Protein AF-A0A955GMF6-F1 (afdb_monomer)

Mean predicted aligned error: 18.67 Å

Structure (mmCIF, N/CA/C/O backbone):
data_AF-A0A955GMF6-F1
#
_entry.id   AF-A0A955GMF6-F1
#
loop_
_atom_site.group_PDB
_atom_site.id
_atom_site.type_symbol
_atom_site.label_atom_id
_atom_site.label_alt_id
_atom_site.label_comp_id
_atom_site.label_asym_id
_atom_site.label_entity_id
_atom_site.label_seq_id
_atom_site.pdbx_PDB_ins_code
_atom_site.Cartn_x
_atom_site.Cartn_y
_atom_site.Cartn_z
_atom_site.occupancy
_atom_site.B_iso_or_equiv
_atom_site.auth_seq_id
_atom_site.auth_comp_id
_atom_site.auth_asym_id
_atom_site.auth_atom_id
_atom_site.pdbx_PDB_model_num
ATOM 1 N N . MET A 1 1 ? 36.104 8.371 -33.052 1.00 64.06 1 MET A N 1
ATOM 2 C CA . MET A 1 1 ? 35.338 7.149 -33.368 1.00 64.06 1 MET A CA 1
ATOM 3 C C . MET A 1 1 ? 34.975 7.190 -34.835 1.00 64.06 1 MET A C 1
ATOM 5 O O . MET A 1 1 ? 34.492 8.221 -35.294 1.00 64.06 1 MET A O 1
ATOM 9 N N . LYS A 1 2 ? 35.268 6.132 -35.591 1.00 80.44 2 LYS A N 1
ATOM 10 C CA . LYS A 1 2 ? 34.807 6.054 -36.982 1.00 80.44 2 LYS A CA 1
ATOM 11 C C . LYS A 1 2 ? 33.273 6.011 -36.951 1.00 80.44 2 LYS A C 1
ATOM 13 O O . LYS A 1 2 ? 32.700 5.534 -35.976 1.00 80.44 2 LYS A O 1
ATOM 18 N N . LYS A 1 3 ? 32.588 6.520 -37.982 1.00 78.56 3 LYS A N 1
ATOM 19 C CA . LYS A 1 3 ? 31.105 6.528 -38.034 1.00 78.56 3 LYS A CA 1
ATOM 20 C C . LYS A 1 3 ? 30.510 5.134 -37.772 1.00 78.56 3 LYS A C 1
ATOM 22 O O . LYS A 1 3 ? 29.455 5.014 -37.161 1.00 78.56 3 LYS A O 1
ATOM 27 N N . ASN A 1 4 ? 31.254 4.100 -38.156 1.00 83.56 4 ASN A N 1
ATOM 28 C CA . ASN A 1 4 ? 30.920 2.700 -37.919 1.00 83.56 4 ASN A CA 1
ATOM 29 C C . ASN A 1 4 ? 30.977 2.314 -36.431 1.00 83.56 4 ASN A C 1
ATOM 31 O O . ASN A 1 4 ? 30.114 1.576 -35.974 1.00 83.56 4 ASN A O 1
ATOM 35 N N . ASP A 1 5 ? 31.926 2.849 -35.658 1.00 87.75 5 ASP A N 1
ATOM 36 C CA . ASP A 1 5 ? 32.034 2.563 -34.220 1.00 87.75 5 ASP A CA 1
ATOM 37 C C . ASP A 1 5 ? 30.837 3.159 -33.465 1.00 87.75 5 ASP A C 1
ATOM 39 O O . ASP A 1 5 ? 30.259 2.517 -32.594 1.00 87.75 5 ASP A O 1
ATOM 43 N N . ILE A 1 6 ? 30.412 4.370 -33.846 1.00 93.31 6 ILE A N 1
ATOM 44 C CA . ILE A 1 6 ? 29.234 5.031 -33.263 1.00 93.31 6 ILE A CA 1
ATOM 45 C C . ILE A 1 6 ? 27.962 4.242 -33.591 1.00 93.31 6 ILE A C 1
ATOM 47 O O . ILE A 1 6 ? 27.126 4.042 -32.713 1.00 93.31 6 ILE A O 1
ATOM 51 N N . ALA A 1 7 ? 27.827 3.747 -34.824 1.00 92.19 7 ALA A N 1
ATOM 52 C CA . ALA A 1 7 ? 26.680 2.936 -35.228 1.00 92.19 7 ALA A CA 1
ATOM 53 C C . ALA A 1 7 ? 26.571 1.633 -34.415 1.00 92.19 7 ALA A C 1
ATOM 55 O O . ALA A 1 7 ? 25.479 1.269 -33.982 1.00 92.19 7 ALA A O 1
ATOM 56 N N . ILE A 1 8 ? 27.700 0.967 -34.155 1.00 94.62 8 ILE A N 1
ATOM 57 C CA . ILE A 1 8 ? 27.744 -0.255 -33.340 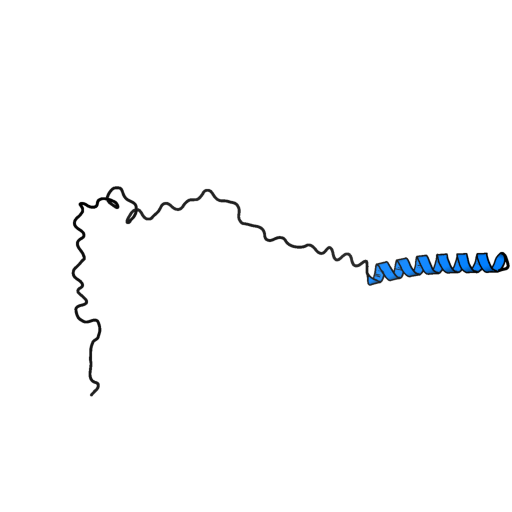1.00 94.62 8 ILE A CA 1
ATOM 58 C C . ILE A 1 8 ? 27.364 0.048 -31.888 1.00 94.62 8 ILE A C 1
ATOM 60 O O . ILE A 1 8 ? 26.548 -0.665 -31.309 1.00 94.62 8 ILE A O 1
ATOM 64 N N . ILE A 1 9 ? 27.901 1.125 -31.311 1.00 94.62 9 ILE A N 1
ATOM 65 C CA . ILE A 1 9 ? 27.583 1.532 -29.935 1.00 94.62 9 ILE A CA 1
ATOM 66 C C . ILE A 1 9 ? 26.085 1.821 -29.785 1.00 94.62 9 ILE A C 1
ATOM 68 O O . ILE A 1 9 ? 25.462 1.355 -28.833 1.00 94.62 9 ILE A O 1
ATOM 72 N N . VAL A 1 10 ? 25.489 2.538 -30.742 1.00 95.44 10 VAL A N 1
ATOM 73 C CA . VAL A 1 10 ? 24.050 2.841 -30.735 1.00 95.44 10 VAL A CA 1
ATOM 74 C C . VAL A 1 10 ? 23.215 1.564 -30.859 1.00 95.44 10 VAL A C 1
ATOM 76 O O . VAL A 1 10 ? 22.256 1.391 -30.110 1.00 95.44 10 VAL A O 1
ATOM 79 N N . ALA A 1 11 ? 23.594 0.640 -31.745 1.00 95.31 11 ALA A N 1
ATOM 80 C CA . ALA A 1 11 ? 22.890 -0.631 -31.903 1.00 95.31 11 ALA A CA 1
ATOM 81 C C . ALA A 1 11 ? 22.911 -1.465 -30.611 1.00 95.31 11 ALA A C 1
ATOM 83 O O . ALA A 1 11 ? 21.871 -1.957 -30.171 1.00 95.31 11 ALA A O 1
ATOM 84 N N . VAL A 1 12 ? 24.073 -1.570 -29.961 1.00 96.56 12 VAL A N 1
ATOM 85 C CA . VAL A 1 12 ? 24.218 -2.292 -28.689 1.00 96.56 12 VAL A CA 1
ATOM 86 C C . VAL A 1 12 ? 23.415 -1.619 -27.578 1.00 96.56 12 VAL A C 1
ATOM 88 O O . VAL A 1 12 ? 22.741 -2.312 -26.820 1.00 96.56 12 VAL A O 1
ATOM 91 N N . ALA A 1 13 ? 23.425 -0.286 -27.500 1.00 96.94 13 ALA A N 1
ATOM 92 C CA . ALA A 1 13 ? 22.660 0.455 -26.500 1.00 96.94 13 ALA A CA 1
ATOM 93 C C . ALA A 1 13 ? 21.145 0.219 -26.631 1.00 96.94 13 ALA A C 1
ATOM 95 O O . ALA A 1 13 ? 20.465 0.034 -25.622 1.00 96.94 13 ALA A O 1
ATOM 96 N N . ILE A 1 14 ? 20.622 0.163 -27.860 1.00 97.56 14 ILE A N 1
ATOM 97 C CA . ILE A 1 14 ? 19.204 -0.127 -28.115 1.00 97.56 14 ILE A CA 1
ATOM 98 C C . ILE A 1 14 ? 18.862 -1.553 -27.674 1.00 97.56 14 ILE A C 1
ATOM 100 O O . ILE A 1 14 ? 17.901 -1.749 -26.930 1.00 97.56 14 ILE A O 1
ATOM 104 N N . VAL A 1 15 ? 19.660 -2.544 -28.081 1.00 97.38 15 VAL A N 1
ATOM 105 C CA . VAL A 1 15 ? 19.425 -3.950 -27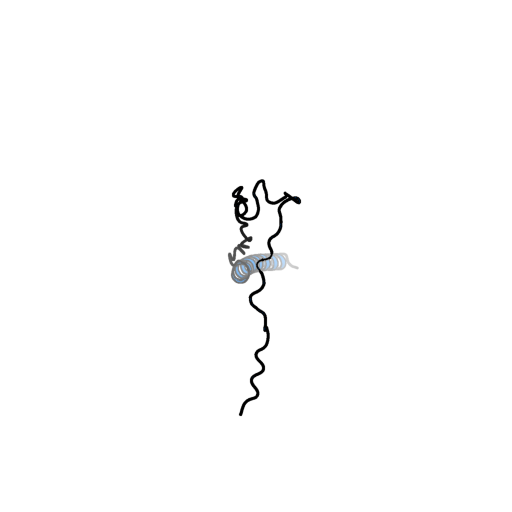.715 1.00 97.38 15 VAL A CA 1
ATOM 106 C C . VAL A 1 15 ? 19.507 -4.138 -26.199 1.00 97.38 15 VAL A C 1
ATOM 108 O O . VAL A 1 15 ? 18.626 -4.763 -25.611 1.00 97.38 15 VAL A O 1
ATOM 111 N N . ALA A 1 16 ? 20.508 -3.543 -25.550 1.00 97.25 16 ALA A N 1
ATOM 112 C CA . ALA A 1 16 ? 20.660 -3.579 -24.100 1.00 97.25 16 ALA A CA 1
ATOM 113 C C . ALA A 1 16 ? 19.492 -2.889 -23.378 1.00 97.25 16 ALA A C 1
ATOM 115 O O . ALA A 1 16 ? 19.019 -3.398 -22.364 1.00 97.25 16 ALA A O 1
ATOM 116 N N . GLY A 1 17 ? 18.987 -1.771 -23.908 1.00 96.56 17 GLY A N 1
ATOM 117 C CA . GLY A 1 17 ? 17.825 -1.068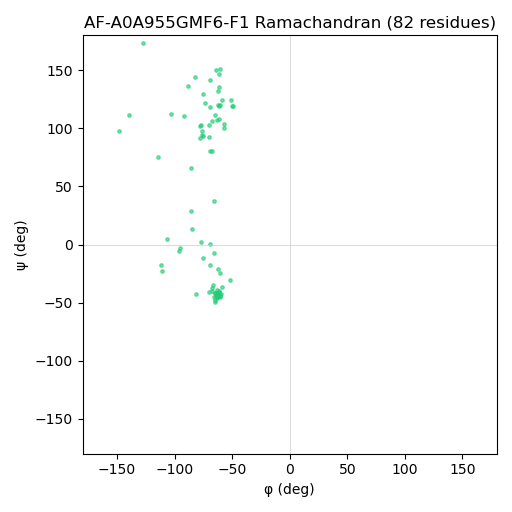 -23.364 1.00 96.56 17 GLY A CA 1
ATOM 118 C C . GLY A 1 17 ? 16.550 -1.910 -23.412 1.00 96.56 17 GLY A C 1
ATOM 119 O O . GLY A 1 17 ? 15.852 -2.027 -22.405 1.00 96.56 17 GLY A O 1
ATOM 120 N N . VAL A 1 18 ? 16.279 -2.563 -24.548 1.00 96.75 18 VAL A N 1
ATOM 121 C CA . VAL A 1 18 ? 15.130 -3.476 -24.690 1.00 96.75 18 VAL A CA 1
ATOM 122 C C . VAL A 1 18 ? 15.266 -4.666 -23.741 1.00 96.75 18 VAL A C 1
ATOM 124 O O . VAL A 1 18 ? 14.313 -5.014 -23.044 1.00 96.75 18 VAL A O 1
ATOM 127 N N . PHE A 1 19 ? 16.457 -5.262 -23.666 1.00 97.00 19 PHE A N 1
ATOM 128 C CA . PHE A 1 19 ? 16.709 -6.402 -22.789 1.00 97.00 19 PHE A CA 1
ATOM 129 C C . PHE A 1 19 ? 16.546 -6.025 -21.309 1.00 97.00 19 PHE A C 1
ATOM 131 O O . PHE A 1 19 ? 15.875 -6.728 -20.556 1.00 97.00 19 PHE A O 1
ATOM 138 N N . SER A 1 20 ? 17.084 -4.870 -20.910 1.00 95.81 20 SER A N 1
ATOM 139 C CA . SER A 1 20 ? 16.948 -4.320 -19.560 1.00 95.81 20 SER A CA 1
ATOM 140 C C . SER A 1 20 ? 15.486 -4.073 -19.188 1.00 95.81 20 SER A C 1
ATOM 142 O O . SER A 1 20 ? 15.062 -4.454 -18.101 1.00 95.81 20 SER A O 1
ATOM 144 N N . PHE A 1 21 ? 14.678 -3.524 -20.101 1.00 92.25 21 PHE A N 1
ATOM 145 C CA . PHE A 1 21 ? 13.251 -3.300 -19.858 1.00 92.25 21 PHE A CA 1
ATOM 146 C C . PHE A 1 21 ? 12.485 -4.606 -19.604 1.00 92.25 21 PHE A C 1
ATOM 148 O O . PHE A 1 21 ? 11.669 -4.678 -18.684 1.00 92.25 21 PHE A O 1
ATOM 155 N N . ILE A 1 22 ? 12.771 -5.655 -20.381 1.00 92.94 22 ILE A N 1
ATOM 156 C CA . ILE A 1 22 ? 12.140 -6.972 -20.210 1.00 92.94 22 ILE A CA 1
ATOM 157 C C . ILE A 1 22 ? 12.528 -7.580 -18.858 1.00 92.94 22 ILE A C 1
ATOM 159 O O . ILE A 1 22 ? 11.655 -8.014 -18.106 1.00 92.94 22 ILE A O 1
ATOM 163 N N . VAL A 1 23 ? 13.821 -7.566 -18.521 1.00 93.38 23 VAL A N 1
ATOM 164 C CA . VAL A 1 23 ? 14.325 -8.094 -17.244 1.00 93.38 23 VAL A CA 1
ATOM 165 C C . VAL A 1 23 ? 13.766 -7.300 -16.061 1.00 93.38 23 VAL A C 1
ATOM 167 O O . VAL A 1 23 ? 13.306 -7.889 -15.086 1.00 93.38 23 VAL A O 1
ATOM 170 N N . ALA A 1 24 ? 13.722 -5.970 -16.157 1.00 90.75 24 ALA A N 1
ATOM 171 C CA . ALA A 1 24 ? 13.158 -5.112 -15.122 1.00 90.75 24 ALA A CA 1
ATOM 172 C C . ALA A 1 24 ? 11.666 -5.388 -14.906 1.00 90.75 24 ALA A C 1
ATOM 174 O O . ALA A 1 24 ? 11.220 -5.486 -13.767 1.00 90.75 24 ALA A O 1
ATOM 175 N N . LYS A 1 25 ? 10.892 -5.583 -15.979 1.00 85.38 25 LYS A N 1
ATOM 176 C CA . LYS A 1 25 ? 9.475 -5.945 -15.865 1.00 85.38 25 LYS A CA 1
ATOM 177 C C . LYS A 1 25 ? 9.285 -7.341 -15.260 1.00 85.38 25 LYS A C 1
ATOM 179 O O . LYS A 1 25 ? 8.343 -7.538 -14.506 1.00 85.38 25 LYS A O 1
ATOM 184 N N . MET A 1 26 ? 10.178 -8.290 -15.537 1.00 86.25 26 MET A N 1
ATOM 185 C CA . MET A 1 26 ? 10.128 -9.629 -14.940 1.00 86.25 26 MET A CA 1
ATOM 186 C C . MET A 1 26 ? 10.469 -9.620 -13.440 1.00 86.25 26 MET A C 1
ATOM 188 O O . MET A 1 26 ? 9.819 -10.318 -12.669 1.00 86.25 26 MET A O 1
ATOM 192 N N . ILE A 1 27 ? 11.471 -8.838 -13.024 1.00 87.38 27 ILE A N 1
ATOM 193 C CA . ILE A 1 27 ? 11.931 -8.784 -11.625 1.00 87.38 27 ILE A CA 1
ATOM 194 C C . ILE A 1 27 ? 11.043 -7.868 -10.770 1.00 87.38 27 ILE A C 1
ATOM 196 O O . ILE A 1 27 ? 10.708 -8.214 -9.641 1.00 87.38 27 ILE A O 1
ATOM 200 N N . PHE A 1 28 ? 10.661 -6.701 -11.295 1.00 83.19 28 PHE A N 1
ATOM 201 C CA . PHE A 1 28 ? 9.980 -5.642 -10.539 1.00 83.19 28 PHE A CA 1
ATOM 202 C C . PHE A 1 28 ? 8.525 -5.413 -10.961 1.00 83.19 28 PHE A C 1
ATOM 204 O O . PHE A 1 28 ? 7.762 -4.809 -10.216 1.00 83.19 28 PHE A O 1
ATOM 211 N N . GLY A 1 29 ? 8.114 -5.883 -12.140 1.00 66.69 29 GLY A N 1
ATOM 212 C CA . GLY A 1 29 ? 6.769 -5.684 -12.691 1.00 66.69 29 GLY A CA 1
ATOM 213 C C . GLY A 1 29 ? 5.744 -6.716 -12.226 1.00 66.69 29 GLY A C 1
ATOM 214 O O . GLY A 1 29 ? 4.808 -7.015 -12.966 1.00 66.69 29 GLY A O 1
ATOM 215 N N . GLY A 1 30 ? 5.916 -7.277 -11.027 1.00 68.38 30 GLY A N 1
ATOM 216 C CA . GLY A 1 30 ? 4.865 -8.064 -10.399 1.00 68.38 30 GLY A CA 1
ATOM 217 C C . GLY A 1 30 ? 3.656 -7.165 -10.165 1.00 68.38 30 GLY A C 1
ATOM 218 O O . GLY A 1 30 ? 3.761 -6.172 -9.449 1.00 68.38 30 GLY A O 1
ATOM 219 N N . GLU A 1 31 ? 2.510 -7.517 -10.751 1.00 65.31 31 GLU A N 1
ATOM 220 C CA . GLU A 1 31 ? 1.196 -6.886 -10.547 1.00 65.31 31 GLU A CA 1
ATOM 221 C C . GLU A 1 31 ? 0.668 -7.094 -9.119 1.00 65.31 31 GLU A C 1
ATOM 223 O O . GLU A 1 31 ? -0.525 -7.309 -8.900 1.00 65.31 31 GLU A O 1
ATOM 228 N N . GLN A 1 32 ? 1.546 -7.050 -8.119 1.00 65.25 32 GLN A N 1
ATOM 229 C CA . GLN A 1 32 ? 1.145 -6.962 -6.734 1.00 65.25 32 GLN A CA 1
ATOM 230 C C . GLN A 1 32 ? 0.543 -5.572 -6.555 1.00 65.25 32 GLN A C 1
ATOM 232 O O . GLN A 1 32 ? 1.185 -4.622 -6.119 1.00 65.25 32 GLN A O 1
ATOM 237 N N . LYS A 1 33 ? -0.723 -5.441 -6.960 1.00 65.50 33 LYS A N 1
ATOM 238 C CA . LYS A 1 33 ? -1.599 -4.393 -6.478 1.00 65.50 33 LYS A CA 1
ATOM 239 C C . LYS A 1 33 ? -1.601 -4.569 -4.971 1.00 65.50 33 LYS A C 1
ATOM 241 O O . LYS A 1 33 ? -2.261 -5.464 -4.448 1.00 65.50 33 LYS A O 1
ATOM 246 N N . PHE A 1 34 ? -0.819 -3.743 -4.289 1.00 66.62 34 PHE A N 1
ATOM 247 C CA . PHE A 1 34 ? -0.865 -3.616 -2.845 1.00 66.62 34 PHE A CA 1
ATOM 248 C C . PHE A 1 34 ? -2.213 -2.983 -2.502 1.00 66.62 34 PHE A C 1
ATOM 250 O O . PHE A 1 34 ? -2.348 -1.771 -2.359 1.00 66.62 34 PHE A O 1
ATOM 257 N N . SER A 1 35 ? -3.247 -3.821 -2.483 1.00 68.50 35 SER A N 1
ATOM 258 C CA . SER A 1 35 ? -4.575 -3.463 -2.023 1.00 68.50 35 SER A CA 1
ATOM 259 C C . SER A 1 35 ? -4.476 -3.276 -0.519 1.00 68.50 35 SER A C 1
ATOM 261 O O . SER A 1 35 ? -4.566 -4.234 0.246 1.00 68.50 35 SER A O 1
ATOM 263 N N . LEU A 1 36 ? -4.236 -2.040 -0.098 1.00 74.19 36 LEU A N 1
ATOM 264 C CA . LEU A 1 36 ? -4.314 -1.661 1.301 1.00 74.19 36 LEU A CA 1
ATOM 265 C C . LEU A 1 36 ? -5.790 -1.704 1.701 1.00 74.19 36 LEU A C 1
ATOM 267 O O . LEU A 1 36 ? -6.571 -0.826 1.336 1.00 74.19 36 LEU A O 1
ATOM 271 N N . THR A 1 37 ? -6.181 -2.757 2.416 1.00 76.44 37 THR A N 1
ATOM 272 C CA . THR A 1 37 ? -7.511 -2.852 3.019 1.00 76.44 37 THR A CA 1
ATOM 273 C C . THR A 1 37 ? -7.606 -1.807 4.123 1.00 76.44 37 THR A C 1
ATOM 275 O O . THR A 1 37 ? -6.991 -1.951 5.179 1.00 76.44 37 THR A O 1
ATOM 278 N N . ALA A 1 38 ? -8.352 -0.733 3.868 1.00 81.19 38 ALA A N 1
ATOM 279 C CA . ALA A 1 38 ? -8.697 0.223 4.906 1.00 81.19 38 ALA A CA 1
ATOM 280 C C . ALA A 1 38 ? -9.685 -0.429 5.892 1.00 81.19 38 ALA A C 1
ATOM 282 O O . ALA A 1 38 ? -10.569 -1.175 5.458 1.00 81.19 38 ALA A O 1
ATOM 283 N N . PRO A 1 39 ? -9.570 -0.155 7.202 1.00 80.56 39 PRO A N 1
ATOM 284 C CA . PRO A 1 39 ? -10.574 -0.587 8.157 1.00 80.56 39 PRO A CA 1
ATOM 285 C C . PRO A 1 39 ? -11.919 0.061 7.811 1.00 80.56 39 PRO A C 1
ATOM 287 O O . PRO A 1 39 ? -12.045 1.285 7.786 1.00 80.56 39 PRO A O 1
ATOM 290 N N . THR A 1 40 ? -12.923 -0.764 7.525 1.00 81.44 40 THR A N 1
ATOM 291 C CA . THR A 1 40 ? -14.313 -0.324 7.396 1.00 81.44 40 THR A CA 1
ATOM 292 C C . THR A 1 40 ? -14.855 -0.025 8.785 1.00 81.44 40 THR A C 1
ATOM 294 O O . THR A 1 40 ? -14.839 -0.899 9.650 1.00 81.44 40 THR A O 1
ATOM 297 N N . VAL A 1 41 ? -15.313 1.206 9.003 1.00 83.56 41 VAL A N 1
ATOM 298 C CA . VAL A 1 41 ? -16.040 1.571 10.222 1.00 83.56 41 VAL A CA 1
ATOM 299 C C . VAL A 1 41 ? -17.503 1.166 10.085 1.00 83.56 41 VAL A C 1
ATOM 301 O O . VAL A 1 41 ? -18.071 1.246 8.993 1.00 83.56 41 VAL A O 1
ATOM 304 N N . ASP A 1 42 ? -18.104 0.737 11.191 1.00 83.38 42 ASP A N 1
ATOM 305 C CA . ASP A 1 42 ? -19.531 0.439 11.234 1.00 83.38 42 ASP A CA 1
ATOM 306 C C . ASP A 1 42 ? -20.353 1.694 10.912 1.00 83.38 42 ASP A C 1
ATOM 308 O O . ASP A 1 42 ? -19.968 2.826 11.229 1.00 83.38 42 ASP A O 1
ATOM 312 N N . ALA A 1 43 ? -21.501 1.497 10.263 1.00 83.56 43 ALA A N 1
ATOM 313 C CA . ALA A 1 43 ? -22.411 2.589 9.956 1.00 83.56 43 ALA A CA 1
ATOM 314 C C . ALA A 1 43 ? -22.905 3.247 11.253 1.00 83.56 43 ALA A C 1
ATOM 316 O O . ALA A 1 43 ? -23.290 2.563 12.202 1.00 83.56 43 ALA A O 1
ATOM 317 N N . ILE A 1 44 ? -22.926 4.582 11.277 1.00 83.44 44 ILE A N 1
ATOM 318 C CA . ILE A 1 44 ? -23.463 5.341 12.409 1.00 83.44 44 ILE A CA 1
ATOM 319 C C . ILE A 1 44 ? -24.955 5.012 12.531 1.00 83.44 44 ILE A C 1
ATOM 321 O O . ILE A 1 44 ? -25.763 5.436 11.705 1.00 83.44 44 ILE A O 1
ATOM 325 N N . SER A 1 45 ? -25.311 4.232 13.551 1.00 82.94 45 SER A N 1
ATOM 326 C CA . SER A 1 45 ? -26.695 3.893 13.867 1.00 82.94 45 SER A CA 1
ATOM 327 C C . SER A 1 45 ? -27.291 4.939 14.805 1.00 82.94 45 SER A C 1
ATOM 329 O O . SER A 1 45 ? -26.657 5.344 15.777 1.00 82.94 45 SER A O 1
ATOM 331 N N . ALA A 1 46 ? -28.531 5.347 14.532 1.00 83.81 46 ALA A N 1
ATOM 332 C CA . ALA A 1 46 ? -29.334 6.166 15.441 1.00 83.81 46 ALA A CA 1
ATOM 333 C C . ALA A 1 46 ? -30.074 5.316 16.495 1.00 83.81 46 ALA A C 1
ATOM 335 O O . ALA A 1 46 ? -31.003 5.800 17.139 1.00 83.81 46 ALA A O 1
ATOM 336 N N . ASP A 1 47 ? -29.713 4.039 16.638 1.00 83.38 47 ASP A N 1
ATOM 337 C CA . ASP A 1 47 ? -30.310 3.140 17.618 1.00 83.38 47 ASP A CA 1
ATOM 338 C C . ASP A 1 47 ? -29.740 3.431 19.014 1.00 83.38 47 ASP A C 1
ATOM 340 O O . ASP A 1 47 ? -28.605 3.082 19.349 1.00 83.38 47 ASP A O 1
ATOM 344 N N . PHE A 1 48 ? -30.536 4.124 19.825 1.00 81.56 48 PHE A N 1
ATOM 345 C CA . PHE A 1 48 ? -30.225 4.419 21.215 1.00 81.56 48 PHE A CA 1
ATOM 346 C C . PHE A 1 48 ? -31.033 3.482 22.106 1.00 81.56 48 PHE A C 1
ATOM 348 O O . PHE A 1 48 ? -32.256 3.609 22.216 1.00 81.56 48 PHE A O 1
ATOM 355 N N . LYS A 1 49 ? -30.351 2.570 22.807 1.00 83.06 49 LYS A N 1
ATOM 356 C CA . LYS A 1 49 ? -31.001 1.771 23.849 1.00 83.06 49 LYS A CA 1
ATOM 357 C C . LYS A 1 49 ? -31.537 2.704 24.928 1.00 83.06 49 LYS A C 1
ATOM 359 O O . LYS A 1 49 ? -30.782 3.446 25.555 1.00 83.06 49 LYS A O 1
ATOM 364 N N . THR A 1 50 ? -32.849 2.661 25.138 1.00 81.56 50 THR A N 1
ATOM 365 C CA . THR A 1 50 ? -33.484 3.403 26.226 1.00 81.56 50 THR A CA 1
ATOM 366 C C . THR A 1 50 ? -32.929 2.883 27.555 1.00 81.56 50 THR A C 1
ATOM 368 O O . THR A 1 50 ? -32.858 1.663 27.727 1.00 81.56 50 THR A O 1
ATOM 371 N N . PRO A 1 51 ? -32.515 3.760 28.485 1.00 83.56 51 PRO A N 1
ATOM 372 C CA . PRO A 1 51 ? -32.008 3.321 29.776 1.00 83.56 51 PRO A CA 1
ATOM 373 C C . PRO A 1 51 ? -33.069 2.532 30.553 1.00 83.56 51 PRO A C 1
ATOM 375 O O . PRO A 1 51 ? -34.275 2.739 30.391 1.00 83.56 51 PRO A O 1
ATOM 378 N N . GLU A 1 52 ? -32.597 1.618 31.399 1.00 83.38 52 GLU A N 1
ATOM 379 C CA . GLU A 1 52 ? -33.416 0.791 32.287 1.00 83.38 52 GLU A CA 1
ATOM 380 C C . GLU A 1 52 ? -34.413 1.654 33.076 1.00 83.38 52 GLU A C 1
ATOM 382 O O . GLU A 1 52 ? -34.027 2.519 33.870 1.00 83.38 52 GLU A O 1
ATOM 387 N N . LYS A 1 53 ? -35.714 1.398 32.886 1.00 82.75 53 LYS A N 1
ATOM 388 C CA . LYS A 1 53 ? -36.802 2.163 33.526 1.00 82.75 53 LYS A CA 1
ATOM 389 C C . LYS A 1 53 ? -36.775 2.063 35.052 1.00 82.75 53 LYS A C 1
ATOM 391 O O . LYS A 1 53 ? -37.324 2.922 35.734 1.00 82.75 53 LYS A O 1
ATOM 396 N N . THR A 1 54 ? -36.124 1.036 35.590 1.00 80.19 54 THR A N 1
ATOM 397 C CA . THR A 1 54 ? -35.897 0.865 37.029 1.00 80.19 54 THR A CA 1
ATOM 398 C C . THR A 1 54 ? -35.118 2.042 37.622 1.00 80.19 54 THR A C 1
ATOM 400 O O . THR A 1 54 ? -35.427 2.483 38.725 1.00 80.19 54 THR A O 1
ATOM 403 N N . TYR A 1 55 ? -34.165 2.599 36.868 1.00 76.44 55 TYR A N 1
ATOM 404 C CA . TYR A 1 55 ? -33.282 3.680 37.321 1.00 76.44 55 TYR A CA 1
ATOM 405 C C . TYR A 1 55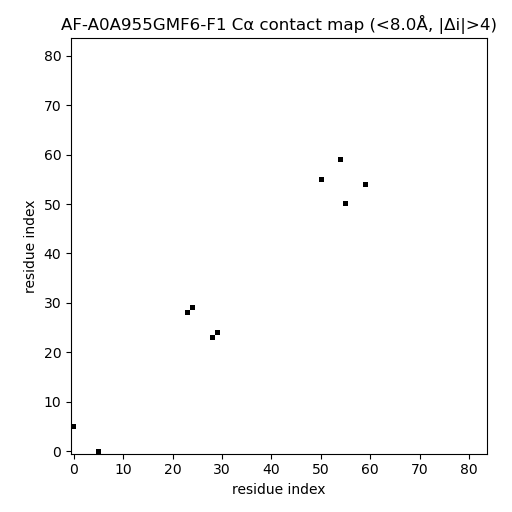 ? -33.545 5.022 36.634 1.00 76.44 55 TYR A C 1
ATOM 407 O O . TYR A 1 55 ? -33.191 6.058 37.183 1.00 76.44 55 TYR A O 1
ATOM 415 N N . PHE A 1 56 ? -34.150 5.014 35.443 1.00 82.19 56 PHE A N 1
ATOM 416 C CA . PHE A 1 56 ? -34.542 6.213 34.702 1.00 82.19 56 PHE A CA 1
ATOM 417 C C . PHE A 1 56 ? -36.070 6.281 34.591 1.00 82.19 56 PHE A C 1
ATOM 419 O O . PHE A 1 56 ? -36.662 5.994 33.548 1.00 82.19 56 PHE A O 1
ATOM 426 N N . ASN A 1 57 ? -36.719 6.652 35.693 1.00 81.12 57 ASN A N 1
ATOM 427 C CA . ASN A 1 57 ? -38.147 6.949 35.761 1.00 81.12 57 ASN A CA 1
ATOM 428 C C . ASN A 1 57 ? -38.400 8.329 36.391 1.00 81.12 57 ASN A C 1
ATOM 430 O O . ASN A 1 57 ? -37.483 9.014 36.837 1.00 81.12 57 ASN A O 1
ATOM 434 N N . LYS A 1 58 ? -39.665 8.763 36.379 1.00 81.56 58 LYS A N 1
ATOM 435 C CA . LYS A 1 58 ? -40.077 10.089 36.872 1.00 81.56 58 LYS A CA 1
ATOM 436 C C . LYS A 1 58 ? -39.763 10.308 38.353 1.00 81.56 58 LYS A C 1
ATOM 438 O O . LYS A 1 58 ? -39.573 11.449 38.757 1.00 81.56 58 LYS A O 1
ATOM 443 N N . ASP A 1 59 ? -39.665 9.226 39.113 1.00 79.00 59 ASP A N 1
ATOM 444 C CA . ASP A 1 59 ? -39.432 9.250 40.550 1.00 79.00 59 ASP A CA 1
ATOM 445 C C . ASP A 1 59 ? -37.938 9.073 40.886 1.00 79.00 59 ASP A C 1
ATOM 447 O O . ASP A 1 59 ? -37.550 9.197 42.042 1.00 79.00 59 ASP A O 1
ATOM 451 N N . SER A 1 60 ? -37.068 8.814 39.899 1.00 75.75 60 SER A N 1
ATOM 452 C CA . SER A 1 60 ? -35.636 8.543 40.116 1.00 75.75 60 SER A CA 1
ATOM 453 C C . SER A 1 60 ? -34.822 9.755 40.582 1.00 75.75 60 SER A C 1
ATOM 455 O O . SER A 1 60 ? -33.718 9.583 41.087 1.00 75.75 60 SER A O 1
ATOM 457 N N . ILE A 1 61 ? -35.342 10.973 40.404 1.00 78.50 61 ILE A N 1
ATOM 458 C CA . ILE A 1 61 ? -34.714 12.230 40.861 1.00 78.50 61 ILE A CA 1
ATOM 459 C C . ILE A 1 61 ? -35.471 12.792 42.081 1.00 78.50 61 ILE A C 1
ATOM 461 O O . ILE A 1 61 ? -35.167 13.874 42.578 1.00 78.50 61 ILE A O 1
ATOM 465 N N . ASP A 1 62 ? -36.466 12.063 42.589 1.00 79.12 62 ASP A N 1
ATOM 466 C CA . ASP A 1 62 ? -37.245 12.505 43.735 1.00 79.12 62 ASP A CA 1
ATOM 467 C C . ASP A 1 62 ? -36.446 12.323 45.035 1.00 79.12 62 ASP A C 1
ATOM 469 O O . ASP A 1 62 ? -36.429 11.261 45.657 1.00 79.12 62 ASP A O 1
ATOM 473 N N . LEU A 1 63 ? -35.777 13.405 45.439 1.00 68.31 63 LEU A N 1
ATOM 474 C CA . LEU A 1 63 ? -34.988 13.512 46.670 1.00 68.31 63 LEU A CA 1
ATOM 475 C C . LEU A 1 63 ? -35.840 13.422 47.948 1.00 68.31 63 LEU A C 1
ATOM 477 O O . LEU A 1 63 ? -35.279 13.405 49.041 1.00 68.31 63 LEU A O 1
ATOM 481 N N . THR A 1 64 ? -37.173 13.403 47.832 1.00 78.50 64 THR A N 1
ATOM 482 C CA . THR A 1 64 ? -38.099 13.306 48.971 1.00 78.50 64 THR A CA 1
ATOM 483 C C . THR A 1 64 ? -38.550 11.875 49.261 1.00 78.50 64 THR A C 1
ATOM 485 O O . THR A 1 64 ? -39.266 11.642 50.234 1.00 78.50 64 THR A O 1
ATOM 488 N N . LYS A 1 65 ? -38.128 10.902 48.442 1.00 67.56 65 LYS A N 1
ATOM 489 C CA . LYS A 1 65 ? -38.420 9.482 48.659 1.00 67.56 65 LYS A CA 1
ATOM 490 C C . LYS A 1 65 ? -37.548 8.936 49.788 1.00 67.56 65 LYS A C 1
ATOM 492 O O . LYS A 1 65 ? -36.323 9.054 49.753 1.00 67.56 65 LYS A O 1
ATOM 497 N N . ASP A 1 66 ? -38.17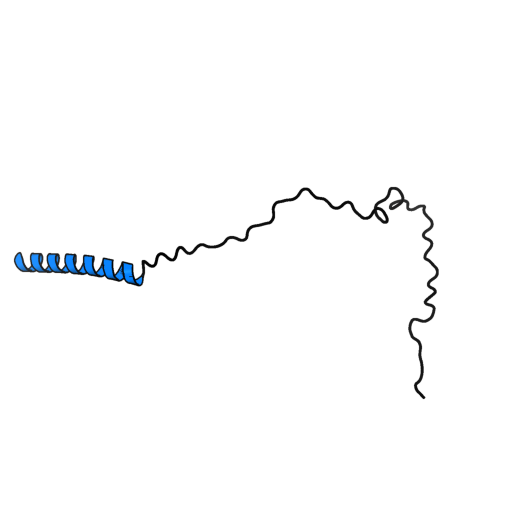8 8.266 50.747 1.00 70.44 66 ASP A N 1
ATOM 498 C CA . ASP A 1 66 ? -37.468 7.542 51.799 1.00 70.44 66 ASP A CA 1
ATOM 499 C C . ASP A 1 66 ? -36.678 6.373 51.195 1.00 70.44 66 ASP A C 1
ATOM 501 O O . ASP A 1 66 ? -37.242 5.383 50.721 1.00 70.44 66 ASP A O 1
ATOM 505 N N . ILE A 1 67 ? -35.348 6.474 51.217 1.00 68.25 67 ILE A N 1
ATOM 506 C CA . ILE A 1 67 ? -34.464 5.385 50.799 1.00 68.25 67 ILE A CA 1
ATOM 507 C C . ILE A 1 67 ? -34.453 4.346 51.917 1.00 68.25 67 ILE A C 1
ATOM 509 O O . ILE A 1 67 ? -33.726 4.469 52.904 1.00 68.25 67 ILE A O 1
ATOM 513 N N . THR A 1 68 ? -35.259 3.298 51.769 1.00 65.94 68 THR A N 1
ATOM 514 C CA . THR A 1 68 ? -35.198 2.150 52.673 1.00 65.94 68 THR A CA 1
ATOM 515 C C . THR A 1 68 ? -34.004 1.291 52.269 1.00 65.94 68 THR A C 1
ATOM 517 O O . THR A 1 68 ? -34.101 0.429 51.397 1.00 65.94 68 THR A O 1
AT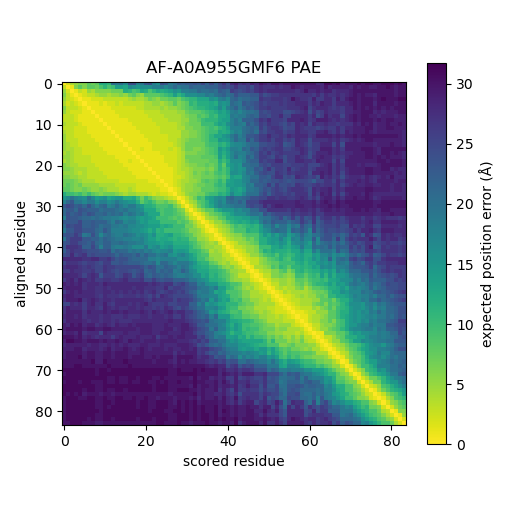OM 520 N N . VAL A 1 69 ? -32.842 1.541 52.877 1.00 64.88 69 VAL A N 1
ATOM 521 C CA . VAL A 1 69 ? -31.736 0.578 52.834 1.00 64.88 69 VAL A CA 1
ATOM 522 C C . VAL A 1 69 ? -32.266 -0.679 53.512 1.00 64.88 69 VAL A C 1
ATOM 524 O O . VAL A 1 69 ? -32.509 -0.665 54.719 1.00 64.88 69 VAL A O 1
ATOM 527 N N . GLN A 1 70 ? -32.531 -1.736 52.736 1.00 61.97 70 GLN A N 1
ATOM 528 C CA . GLN A 1 70 ? -32.879 -3.033 53.308 1.00 61.97 70 GLN A CA 1
ATOM 529 C C . GLN A 1 70 ? -31.810 -3.365 54.345 1.00 61.97 70 GLN A C 1
ATOM 531 O O . GLN A 1 70 ? -30.615 -3.286 54.048 1.00 61.97 70 GLN A O 1
ATOM 536 N N . ALA A 1 71 ? -32.248 -3.633 55.576 1.00 59.38 71 ALA A N 1
ATOM 537 C CA . ALA A 1 71 ? -31.357 -3.991 56.661 1.00 59.38 71 ALA A CA 1
ATOM 538 C C . ALA A 1 71 ? -30.444 -5.114 56.159 1.00 59.38 71 ALA A C 1
ATOM 540 O O . ALA A 1 71 ? -30.917 -6.152 55.704 1.00 59.38 71 ALA A O 1
ATOM 541 N N . ASN A 1 72 ? -29.139 -4.851 56.145 1.00 55.19 72 ASN A N 1
ATOM 542 C CA . ASN A 1 72 ? -28.142 -5.851 55.809 1.00 55.19 72 ASN A CA 1
ATOM 543 C C . ASN A 1 72 ? -28.317 -7.030 56.776 1.00 55.19 72 ASN A C 1
ATOM 545 O O . ASN A 1 72 ? -27.857 -6.957 57.911 1.00 55.19 72 ASN A O 1
ATOM 549 N N . ASP A 1 73 ? -28.910 -8.133 56.317 1.00 57.28 73 ASP A N 1
ATOM 550 C CA . ASP A 1 73 ? -28.904 -9.409 57.049 1.00 57.28 73 ASP A CA 1
ATOM 551 C C . ASP A 1 73 ? -27.496 -10.040 57.090 1.00 57.28 73 ASP A C 1
ATOM 553 O O . ASP A 1 73 ? -27.283 -11.098 57.682 1.00 57.28 73 ASP A O 1
ATOM 557 N N . ASN A 1 74 ? -26.488 -9.386 56.502 1.00 59.06 74 ASN A N 1
ATOM 558 C CA . ASN A 1 74 ? -25.102 -9.827 56.553 1.00 59.06 74 ASN A CA 1
ATOM 559 C C . ASN A 1 74 ? -24.390 -9.318 57.819 1.00 59.0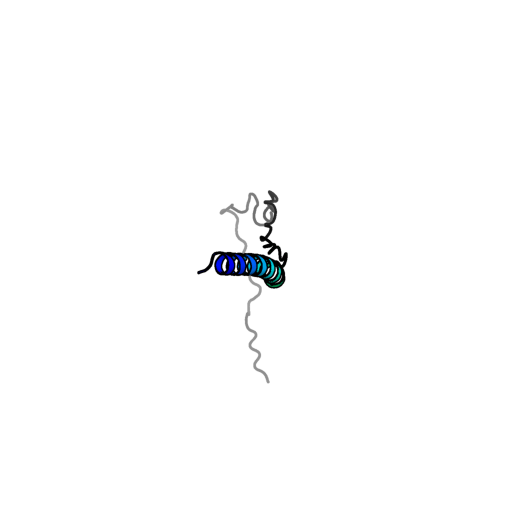6 74 ASN A C 1
ATOM 561 O O . ASN A 1 74 ? -23.472 -8.501 57.757 1.00 59.06 74 ASN A O 1
ATOM 565 N N . ASN A 1 75 ? -24.827 -9.792 58.988 1.00 60.69 75 ASN A N 1
ATOM 566 C CA . ASN A 1 75 ? -24.273 -9.376 60.280 1.00 60.69 75 ASN A CA 1
ATOM 567 C C . ASN A 1 75 ? -22.909 -10.028 60.621 1.00 60.69 75 ASN A C 1
ATOM 569 O O . ASN A 1 75 ? -22.363 -9.769 61.691 1.00 60.69 75 ASN A O 1
ATOM 573 N N . GLN A 1 76 ? -22.330 -10.861 59.743 1.00 64.50 76 GLN A N 1
ATOM 574 C CA . GLN A 1 76 ? -20.985 -11.434 59.918 1.00 64.50 76 GLN A CA 1
ATOM 575 C C . GLN A 1 76 ? -20.271 -11.663 58.569 1.00 64.50 76 GLN A C 1
ATOM 577 O O . GLN A 1 76 ? -20.459 -12.704 57.945 1.00 64.50 76 GLN A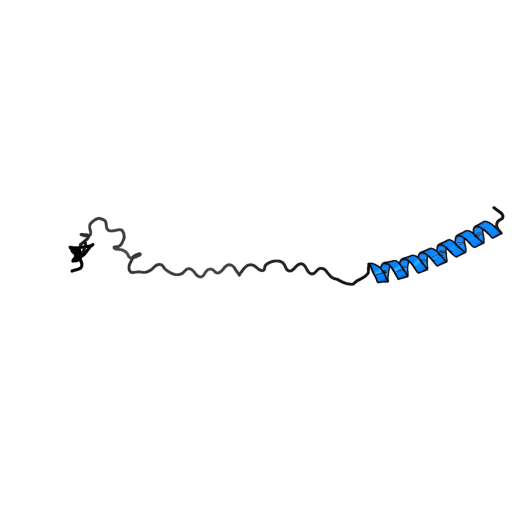 O 1
ATOM 582 N N . PRO A 1 77 ? -19.389 -10.746 58.128 1.00 64.88 77 PRO A N 1
ATOM 583 C CA . PRO A 1 77 ? -18.638 -10.915 56.881 1.00 64.88 77 PRO A CA 1
ATOM 584 C C . PRO A 1 77 ? -17.480 -11.928 56.965 1.00 64.88 77 PRO A C 1
ATOM 586 O O . PRO A 1 77 ? -16.944 -12.312 55.929 1.00 64.88 77 PRO A O 1
ATOM 589 N N . PHE A 1 78 ? -17.094 -12.392 58.161 1.00 74.94 78 PHE A N 1
ATOM 590 C CA . PHE A 1 78 ? -16.054 -13.410 58.343 1.00 74.94 78 PHE A CA 1
ATOM 591 C C . PHE A 1 78 ? -16.457 -14.395 59.446 1.00 74.94 78 PHE A C 1
ATOM 593 O O . PHE A 1 78 ? -16.497 -14.044 60.624 1.00 74.94 78 PHE A O 1
ATOM 600 N N . ASN A 1 79 ? -16.747 -15.639 59.067 1.00 61.09 79 ASN A N 1
ATOM 601 C CA . ASN A 1 79 ? -16.904 -16.741 60.011 1.00 61.09 79 ASN A CA 1
ATOM 602 C C . ASN A 1 79 ? -15.509 -17.214 60.458 1.00 61.09 79 ASN A C 1
ATOM 604 O O . ASN A 1 79 ? -14.824 -17.915 59.713 1.00 61.09 79 ASN A O 1
ATOM 608 N N . ASN A 1 80 ? -15.073 -16.819 61.657 1.00 64.69 80 ASN A N 1
ATOM 609 C CA . ASN A 1 80 ? -13.882 -17.384 62.293 1.00 64.69 80 ASN A CA 1
ATOM 610 C C . ASN A 1 80 ? -14.220 -18.779 62.835 1.00 64.69 80 ASN A C 1
ATOM 612 O O . ASN A 1 80 ? -14.680 -18.913 63.966 1.00 64.69 80 ASN A O 1
ATOM 616 N N . ALA A 1 81 ? -13.960 -19.816 62.041 1.00 59.53 81 ALA A N 1
ATOM 617 C CA . ALA A 1 81 ? -13.826 -21.176 62.546 1.00 59.53 81 ALA A CA 1
ATOM 618 C C . ALA A 1 81 ? -12.339 -21.430 62.868 1.00 59.53 81 ALA A C 1
ATOM 620 O O . ALA A 1 81 ? -11.532 -21.506 61.938 1.00 59.53 81 ALA A O 1
ATOM 621 N N . PRO A 1 82 ? -11.932 -21.558 64.145 1.00 54.47 82 PRO A N 1
ATOM 622 C CA . PRO A 1 82 ? -10.657 -22.175 64.464 1.00 54.47 82 PRO A CA 1
ATOM 623 C C . PRO A 1 82 ? -10.779 -23.666 64.133 1.00 54.47 82 PRO A C 1
ATOM 625 O O . PRO A 1 82 ? -11.642 -24.357 64.676 1.00 54.47 82 PRO A O 1
ATOM 628 N N . GLY A 1 83 ? -9.956 -24.139 63.197 1.00 58.19 83 GLY A N 1
ATOM 629 C CA . GLY A 1 83 ? -9.822 -25.563 62.911 1.00 58.19 83 GLY A CA 1
ATOM 630 C C . GLY A 1 83 ? -9.385 -26.309 64.170 1.00 58.19 83 GLY A C 1
ATOM 631 O O . GLY A 1 83 ? -8.383 -25.938 64.783 1.00 58.19 83 GLY A O 1
ATOM 632 N N . ASN A 1 84 ? -10.171 -27.317 64.548 1.00 43.91 84 ASN A N 1
ATOM 633 C CA . ASN A 1 84 ? -9.727 -28.403 65.421 1.00 43.91 84 ASN A CA 1
ATOM 634 C C . ASN A 1 84 ? -8.916 -29.406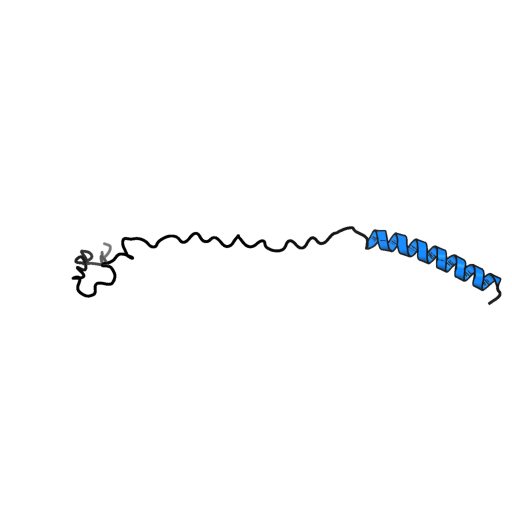 64.601 1.00 43.91 84 ASN A C 1
ATOM 636 O O . ASN A 1 84 ? -9.320 -29.650 63.439 1.00 43.91 84 ASN A O 1
#

Sequence (84 aa):
MKKNDIAIIVAVAIVAGVFSFIVAKMIFGGEQKFSLTAPTVDAISADFKTPEKTYFNKDSIDLTKDITVQANDNNQPFNNAPGN

Foldseek 3Di:
DPPVVVVVVVVVVVVVVVVVVVVCCVVPVPPPPVPPDDDDDDDDDPDDDDPDCVCDDPCNPVPPDDPPPPPPPCPDPDDDDDDD

Radius of gyration: 42.38 Å; Cα contacts (8 Å, |Δi|>4): 5; chains: 1; bounding box: 75×42×104 Å

pLDDT: mean 78.34, std 12.77, range [43.91, 97.56]

Solvent-accessible surface area (backbone atoms only — not comparable to full-atom values): 5885 Å² total; per-residue (Å²): 125,57,76,66,54,53,52,51,52,53,53,51,51,52,55,49,49,56,51,49,53,53,51,47,42,70,75,67,54,64,85,73,73,82,75,77,81,71,87,80,75,81,80,89,70,90,81,70,82,76,70,61,58,92,68,61,44,94,66,63,77,48,85,84,60,84,80,78,73,73,77,73,84,73,83,65,95,69,86,86,72,82,84,128

Secondary structure (DSSP, 8-state):
--HHHHHHHHHHHHHHHHHHHHHHHHHH---------PPPPPP-----PPPPTTTSSTTTT-TTS-----------S-------